Protein AF-A0A850BDA2-F1 (afdb_monomer_lite)

Structure (mmCIF, N/CA/C/O backbone):
data_AF-A0A850BDA2-F1
#
_entry.id   AF-A0A850BDA2-F1
#
loop_
_atom_site.group_PDB
_atom_site.id
_atom_site.type_symbol
_atom_site.label_atom_id
_atom_site.label_alt_id
_atom_site.label_comp_id
_atom_site.label_asym_id
_atom_site.label_entity_id
_atom_site.label_seq_id
_atom_site.pdbx_PDB_ins_code
_atom_site.Cartn_x
_atom_site.Cartn_y
_atom_site.Cartn_z
_atom_site.occupancy
_atom_site.B_iso_or_equiv
_atom_site.auth_seq_id
_atom_site.auth_comp_id
_atom_site.auth_asym_id
_atom_site.auth_atom_id
_atom_site.pdbx_PDB_model_num
ATOM 1 N N . MET A 1 1 ? 54.882 -72.067 -29.956 1.00 42.38 1 MET A N 1
ATOM 2 C CA . MET A 1 1 ? 54.837 -70.697 -30.522 1.00 42.38 1 MET A CA 1
ATOM 3 C C . MET A 1 1 ? 53.638 -69.993 -29.879 1.00 42.38 1 MET A C 1
ATOM 5 O O . MET A 1 1 ? 52.520 -70.318 -30.227 1.00 42.38 1 MET A O 1
ATOM 9 N N . ARG A 1 2 ? 53.763 -69.395 -28.685 1.00 49.03 2 ARG A N 1
ATOM 10 C CA . ARG A 1 2 ? 54.071 -67.970 -28.405 1.00 49.03 2 ARG A CA 1
ATOM 11 C C . ARG A 1 2 ? 53.274 -66.964 -29.251 1.00 49.03 2 ARG A C 1
ATOM 13 O O . ARG A 1 2 ? 53.703 -66.685 -30.362 1.00 49.03 2 ARG A O 1
ATOM 20 N N . ARG A 1 3 ? 52.236 -66.364 -28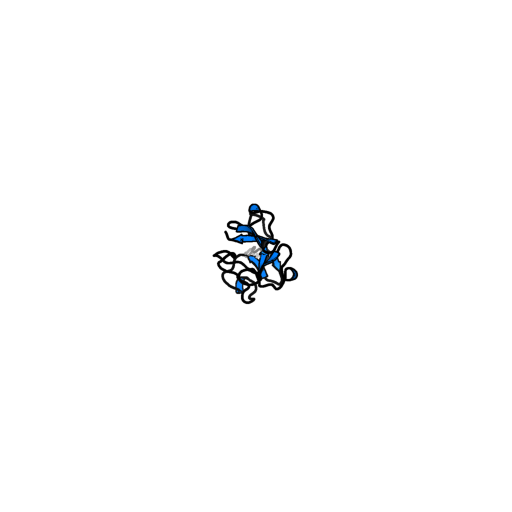.651 1.00 51.69 3 ARG A N 1
ATOM 21 C CA . ARG A 1 3 ? 51.932 -64.911 -28.609 1.00 51.69 3 ARG A CA 1
ATOM 22 C C . ARG A 1 3 ? 51.181 -64.675 -27.278 1.00 51.69 3 ARG A C 1
ATOM 24 O O . ARG A 1 3 ? 50.123 -65.257 -27.100 1.00 51.69 3 ARG A O 1
ATOM 31 N N . ALA A 1 4 ? 51.809 -64.193 -26.197 1.00 45.91 4 ALA A N 1
ATOM 32 C CA . ALA A 1 4 ? 52.211 -62.800 -25.917 1.00 45.91 4 ALA A CA 1
ATOM 33 C C . ALA A 1 4 ? 50.996 -61.855 -26.045 1.00 45.91 4 ALA A C 1
ATOM 35 O O . ALA A 1 4 ? 50.486 -61.696 -27.144 1.00 45.91 4 ALA A O 1
ATOM 36 N N . MET A 1 5 ? 50.355 -61.459 -24.940 1.00 47.41 5 MET A N 1
ATOM 37 C CA . MET A 1 5 ? 50.717 -60.390 -23.980 1.00 47.41 5 MET A CA 1
ATOM 38 C C . MET A 1 5 ? 49.951 -59.086 -24.263 1.00 47.41 5 MET A C 1
ATOM 40 O O . MET A 1 5 ? 50.094 -58.506 -25.330 1.00 47.41 5 MET A O 1
ATOM 44 N N . LEU A 1 6 ? 49.165 -58.686 -23.254 1.00 49.78 6 LEU A N 1
ATOM 45 C CA . LEU A 1 6 ? 48.938 -57.336 -22.711 1.00 49.78 6 LEU A CA 1
ATOM 46 C C . LEU A 1 6 ? 49.036 -56.125 -23.657 1.00 49.78 6 LEU A C 1
ATOM 48 O O . LEU A 1 6 ? 50.121 -55.799 -24.122 1.00 49.78 6 LEU A O 1
ATOM 52 N N . SER A 1 7 ? 47.956 -55.341 -23.730 1.00 45.25 7 SER A N 1
ATOM 53 C CA . SER A 1 7 ? 47.968 -53.886 -23.466 1.00 45.25 7 SER A CA 1
ATOM 54 C C . SER A 1 7 ? 46.518 -53.373 -23.534 1.00 45.25 7 SER A C 1
ATOM 56 O O . SER A 1 7 ? 45.857 -53.617 -24.534 1.00 45.25 7 SER A O 1
ATOM 58 N N . TRP A 1 8 ? 45.893 -52.927 -22.441 1.00 44.81 8 TRP A N 1
ATOM 59 C CA . TRP A 1 8 ? 45.962 -51.575 -21.852 1.00 44.81 8 TRP A CA 1
ATOM 60 C C . TRP A 1 8 ? 44.923 -50.625 -22.480 1.00 44.81 8 TRP A C 1
ATOM 62 O O . TRP A 1 8 ? 44.654 -50.719 -23.670 1.00 44.81 8 TRP A O 1
ATOM 72 N N . PHE A 1 9 ? 44.370 -49.723 -21.657 1.00 46.94 9 PHE A N 1
ATOM 73 C CA . PHE A 1 9 ? 43.285 -48.754 -21.924 1.00 46.94 9 PHE A CA 1
ATOM 74 C C . PHE A 1 9 ? 41.861 -49.353 -21.944 1.00 46.94 9 PHE A C 1
ATOM 76 O O . PHE A 1 9 ? 41.573 -50.264 -22.698 1.00 46.94 9 PHE A O 1
ATOM 83 N N . ALA A 1 10 ? 40.876 -48.906 -21.170 1.00 48.03 10 ALA A N 1
ATOM 84 C CA . ALA A 1 10 ? 40.809 -47.841 -20.186 1.00 48.03 10 ALA A CA 1
ATOM 85 C C . ALA A 1 10 ? 39.613 -48.138 -19.262 1.00 48.03 10 ALA A C 1
ATOM 87 O O . ALA A 1 10 ? 38.475 -48.254 -19.708 1.00 48.03 10 ALA A O 1
ATOM 88 N N . VAL A 1 11 ? 39.887 -48.277 -17.965 1.00 57.03 11 VAL A N 1
ATOM 89 C CA . VAL A 1 11 ? 38.888 -48.140 -16.903 1.00 57.03 11 VAL A CA 1
ATOM 90 C C . VAL A 1 11 ? 38.822 -46.656 -16.577 1.00 57.03 11 VAL A C 1
ATOM 92 O O . VAL A 1 11 ? 39.757 -46.136 -15.979 1.00 57.03 11 VAL A O 1
ATOM 95 N N . THR A 1 12 ? 37.783 -45.968 -17.040 1.00 54.09 12 THR A N 1
ATOM 96 C CA . THR A 1 12 ? 37.292 -44.636 -16.617 1.00 54.09 12 THR A CA 1
ATOM 97 C C . THR A 1 12 ? 36.229 -44.271 -17.658 1.00 54.09 12 THR A C 1
ATOM 99 O O . THR A 1 12 ? 36.480 -44.354 -18.847 1.00 54.09 12 THR A O 1
ATOM 102 N N . MET A 1 13 ? 34.986 -43.948 -17.333 1.00 50.75 13 MET A N 1
ATOM 103 C CA . MET A 1 13 ? 34.623 -42.832 -16.484 1.00 50.75 13 MET A CA 1
ATOM 104 C C . MET A 1 13 ? 33.143 -42.989 -16.123 1.00 50.75 13 MET A C 1
ATOM 106 O O . MET A 1 13 ? 32.275 -43.054 -16.992 1.00 50.75 13 MET A O 1
ATOM 110 N N . PHE A 1 14 ? 32.886 -43.075 -14.822 1.00 53.00 14 PHE A N 1
ATOM 111 C CA . PHE A 1 14 ? 31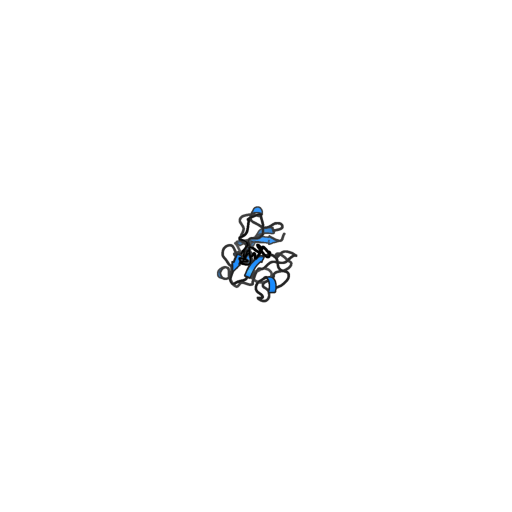.581 -42.901 -14.199 1.00 53.00 14 PHE A CA 1
ATOM 112 C C . PHE A 1 14 ? 30.973 -41.585 -14.715 1.00 53.00 14 PHE A C 1
ATOM 114 O O . PHE A 1 14 ? 31.421 -40.504 -14.337 1.00 53.00 14 PHE A O 1
ATOM 121 N N . THR A 1 15 ? 29.994 -41.649 -15.615 1.00 56.28 15 THR A N 1
ATOM 122 C CA . THR A 1 15 ? 29.219 -40.473 -16.025 1.00 56.28 15 THR A CA 1
ATOM 123 C C . THR A 1 15 ? 28.077 -40.308 -15.033 1.00 56.28 15 THR A C 1
ATOM 125 O O . THR A 1 15 ? 26.975 -40.818 -15.209 1.00 56.28 15 THR A O 1
ATOM 128 N N . MET A 1 16 ? 28.391 -39.613 -13.936 1.00 53.28 16 MET A N 1
ATOM 129 C CA . MET A 1 16 ? 27.408 -38.928 -13.103 1.00 53.28 16 MET A CA 1
ATOM 130 C C . MET A 1 16 ? 26.571 -38.011 -14.001 1.00 53.28 16 MET A C 1
ATOM 132 O O . MET A 1 16 ? 27.025 -36.941 -14.400 1.00 53.28 16 MET A O 1
ATOM 136 N N . PHE A 1 17 ? 25.348 -38.429 -14.317 1.00 53.09 17 PHE A N 1
ATOM 137 C CA . PHE A 1 17 ? 24.306 -37.527 -14.793 1.00 53.09 17 PHE A CA 1
ATOM 138 C C . PHE A 1 17 ? 23.708 -36.849 -13.557 1.00 53.09 17 PHE A C 1
ATOM 140 O O . PHE A 1 17 ? 22.773 -37.348 -12.935 1.00 53.09 17 PHE A O 1
ATOM 147 N N . ALA A 1 18 ? 24.338 -35.751 -13.145 1.00 56.91 18 ALA A N 1
ATOM 148 C CA . ALA A 1 18 ? 23.870 -34.873 -12.086 1.00 56.91 18 ALA A CA 1
ATOM 149 C C . ALA A 1 18 ? 23.566 -33.487 -12.671 1.00 56.91 18 ALA A C 1
ATOM 151 O O . ALA A 1 18 ? 24.380 -32.948 -13.417 1.00 56.91 18 ALA A O 1
ATOM 152 N N . ALA A 1 19 ? 22.428 -32.932 -12.234 1.00 55.06 19 ALA A N 1
ATOM 153 C CA . ALA A 1 19 ? 21.902 -31.581 -12.475 1.00 55.06 19 ALA A CA 1
ATOM 154 C C . ALA A 1 19 ? 21.320 -31.342 -13.892 1.00 55.06 19 ALA A C 1
ATOM 156 O O . ALA A 1 19 ? 21.911 -31.719 -14.891 1.00 55.06 19 ALA A O 1
ATOM 157 N N . CYS A 1 20 ? 20.127 -30.769 -14.076 1.00 49.88 20 CYS A N 1
ATOM 158 C CA . CYS A 1 20 ? 19.468 -29.732 -13.286 1.00 49.88 20 CYS A CA 1
ATOM 159 C C . CYS A 1 20 ? 17.946 -29.960 -13.201 1.00 49.88 20 CYS A C 1
ATOM 161 O O . CYS A 1 20 ? 17.225 -29.690 -14.157 1.00 49.88 20 CYS A O 1
ATOM 163 N N . PHE A 1 21 ? 17.444 -30.353 -12.030 1.00 49.72 21 PHE A N 1
ATOM 164 C CA . PHE A 1 21 ? 16.117 -29.923 -11.588 1.00 49.72 21 PHE A CA 1
ATOM 165 C C . PHE A 1 21 ? 16.347 -28.718 -10.678 1.00 49.72 21 PHE A C 1
ATOM 167 O O . PHE A 1 21 ? 16.479 -28.866 -9.466 1.00 49.72 21 PHE A O 1
ATOM 174 N N . VAL A 1 22 ? 16.484 -27.525 -11.265 1.00 55.44 22 VAL A N 1
ATOM 175 C CA . VAL A 1 22 ? 16.294 -26.297 -10.489 1.00 55.44 22 VAL A CA 1
ATOM 176 C C . VAL A 1 22 ? 14.791 -26.175 -10.304 1.00 55.44 22 VAL A C 1
ATOM 178 O O . VAL A 1 22 ? 14.062 -25.771 -11.205 1.00 55.44 22 VAL A O 1
ATOM 181 N N . ALA A 1 23 ? 14.348 -26.653 -9.147 1.00 43.59 23 ALA A N 1
ATOM 182 C CA . ALA A 1 23 ? 13.052 -26.345 -8.590 1.00 43.59 23 ALA A CA 1
ATOM 183 C C . ALA A 1 23 ? 12.910 -24.819 -8.497 1.00 43.59 23 ALA A C 1
ATOM 185 O O . ALA A 1 23 ? 13.797 -24.142 -7.974 1.00 43.59 23 ALA A O 1
ATOM 186 N N . CYS A 1 24 ? 11.802 -24.285 -9.006 1.00 53.31 24 CYS A N 1
ATOM 187 C CA . CYS A 1 24 ? 11.303 -22.985 -8.588 1.00 53.31 24 CYS A CA 1
ATOM 188 C C . CYS A 1 24 ? 10.943 -23.104 -7.099 1.00 53.31 24 CYS A C 1
ATOM 190 O O . CYS A 1 24 ? 9.935 -23.706 -6.736 1.00 53.31 24 CYS A O 1
ATOM 192 N N . GLY A 1 25 ? 11.842 -22.643 -6.232 1.00 42.31 25 GLY A N 1
ATOM 193 C CA . GLY A 1 25 ? 11.533 -22.423 -4.828 1.00 42.31 25 GLY A CA 1
ATOM 194 C C . GLY A 1 25 ? 10.759 -21.121 -4.726 1.00 42.31 25 GLY A C 1
ATOM 195 O O . GLY A 1 25 ? 11.358 -20.054 -4.779 1.00 42.31 25 GLY A O 1
ATOM 196 N N . ASP A 1 26 ? 9.435 -21.214 -4.648 1.00 50.09 26 ASP A N 1
ATOM 197 C CA . ASP A 1 26 ? 8.606 -20.144 -4.107 1.00 50.09 26 ASP A CA 1
ATOM 198 C C . ASP A 1 26 ? 8.937 -20.036 -2.612 1.00 50.09 26 ASP A C 1
ATOM 200 O O . ASP A 1 26 ? 8.542 -20.887 -1.809 1.00 50.09 26 ASP A O 1
ATOM 204 N N . ASP A 1 27 ? 9.733 -19.033 -2.246 1.00 52.47 27 ASP A N 1
ATOM 205 C CA . ASP A 1 27 ? 10.097 -18.753 -0.860 1.00 52.47 27 ASP A CA 1
ATOM 206 C C . ASP A 1 27 ? 8.845 -18.322 -0.077 1.00 52.47 27 ASP A C 1
ATOM 208 O O . ASP A 1 27 ? 8.386 -17.179 -0.136 1.00 52.47 27 ASP A O 1
ATOM 212 N N . VAL A 1 28 ? 8.263 -19.272 0.653 1.00 53.69 28 VAL A N 1
ATOM 213 C CA . VAL A 1 28 ? 7.143 -19.052 1.573 1.00 53.69 28 VAL A CA 1
ATOM 214 C C . VAL A 1 28 ? 7.672 -18.326 2.814 1.00 53.69 28 VAL A C 1
ATOM 216 O O . VAL A 1 28 ? 8.550 -18.830 3.511 1.00 53.69 28 VAL A O 1
ATOM 219 N N . GLY A 1 29 ? 7.152 -17.121 3.056 1.00 44.22 29 GLY A N 1
ATOM 220 C CA . GLY A 1 29 ? 7.676 -16.148 4.014 1.00 44.22 29 GLY A CA 1
ATOM 221 C C . GLY A 1 29 ? 7.825 -16.639 5.459 1.00 44.22 29 GLY A C 1
ATOM 222 O O . GLY A 1 29 ? 6.859 -17.033 6.113 1.00 44.22 29 GLY A O 1
ATOM 223 N N . THR A 1 30 ? 9.048 -16.503 5.974 1.00 42.38 30 THR A N 1
ATOM 224 C CA . THR A 1 30 ? 9.386 -16.515 7.402 1.00 42.38 30 THR A CA 1
ATOM 225 C C . THR A 1 30 ? 8.943 -15.189 8.032 1.00 42.38 30 THR A C 1
ATOM 227 O O . THR A 1 30 ? 9.305 -14.107 7.568 1.00 42.38 30 THR A O 1
ATOM 230 N N . GLY A 1 31 ? 8.113 -15.250 9.075 1.00 47.91 31 GLY A N 1
ATOM 231 C CA . GLY A 1 31 ? 7.615 -14.073 9.790 1.00 47.91 31 GLY A CA 1
ATOM 232 C C . GLY A 1 31 ? 8.667 -13.444 10.709 1.00 47.91 31 GLY A C 1
ATOM 233 O O . GLY A 1 31 ? 8.641 -13.684 11.909 1.00 47.91 31 GLY A O 1
ATOM 234 N N . ASP A 1 32 ? 9.544 -12.605 10.150 1.00 52.41 32 ASP A N 1
ATOM 235 C CA . ASP A 1 32 ? 10.589 -11.832 10.857 1.00 52.41 32 ASP A CA 1
ATOM 236 C C . ASP A 1 32 ? 10.176 -10.371 11.181 1.00 52.41 32 ASP A C 1
ATOM 238 O O . ASP A 1 32 ? 11.017 -9.490 11.338 1.00 52.41 32 ASP A O 1
ATOM 242 N N . GLY A 1 33 ? 8.875 -10.049 11.207 1.00 49.81 33 GLY A N 1
ATOM 243 C CA . GLY A 1 33 ? 8.407 -8.644 11.205 1.00 49.81 33 GLY A CA 1
ATOM 244 C C . GLY A 1 33 ? 8.519 -7.972 9.827 1.00 49.81 33 GLY A C 1
ATOM 245 O O . GLY A 1 33 ? 8.407 -6.753 9.685 1.00 49.81 33 GLY A O 1
ATOM 246 N N . SER A 1 34 ? 8.731 -8.789 8.798 1.00 57.19 34 SER A N 1
ATOM 247 C CA . SER A 1 34 ? 8.673 -8.388 7.398 1.00 57.19 34 SER A CA 1
ATOM 248 C C . SER A 1 34 ? 7.234 -8.066 6.988 1.00 57.19 34 SER A C 1
ATOM 250 O O . SER A 1 34 ? 6.280 -8.642 7.514 1.00 57.19 34 SER A O 1
ATOM 252 N N . ARG A 1 35 ? 7.076 -7.118 6.055 1.00 57.88 35 ARG A N 1
ATOM 253 C CA . ARG A 1 35 ? 5.770 -6.684 5.530 1.00 57.88 35 ARG A CA 1
ATOM 254 C C . ARG A 1 35 ? 4.979 -7.915 5.064 1.00 57.88 35 ARG A C 1
ATOM 256 O O . ARG A 1 35 ? 5.571 -8.736 4.365 1.00 57.88 35 ARG A O 1
ATOM 263 N N . PRO A 1 36 ? 3.689 -8.076 5.424 1.00 57.69 36 PRO A N 1
ATOM 264 C CA . PRO A 1 36 ? 2.905 -9.191 4.913 1.00 57.69 36 PRO A CA 1
ATOM 265 C C . PRO A 1 36 ? 2.800 -9.039 3.396 1.00 57.69 36 PRO A C 1
ATOM 267 O O . PRO A 1 36 ? 2.164 -8.102 2.914 1.00 57.69 36 PRO A O 1
ATOM 270 N N . VAL A 1 37 ? 3.471 -9.930 2.662 1.00 59.41 37 VAL A N 1
ATOM 271 C CA . VAL A 1 37 ? 3.380 -9.973 1.205 1.00 59.41 37 VAL A CA 1
ATOM 272 C C . VAL A 1 37 ? 2.328 -10.996 0.822 1.00 59.41 37 VAL A C 1
ATOM 274 O O . VAL A 1 37 ? 2.527 -12.195 1.014 1.00 59.41 37 VAL A O 1
ATOM 277 N N . THR A 1 38 ? 1.199 -10.532 0.295 1.00 70.94 38 THR A N 1
ATOM 278 C CA . THR A 1 38 ? 0.169 -11.413 -0.264 1.00 70.94 38 THR A CA 1
ATOM 279 C C . THR A 1 38 ? 0.149 -11.265 -1.775 1.00 70.94 38 THR A C 1
ATOM 281 O O . THR A 1 38 ? 0.081 -10.161 -2.313 1.00 70.94 38 THR A O 1
ATOM 284 N N . THR A 1 39 ? 0.220 -12.389 -2.486 1.00 75.44 39 THR A N 1
ATOM 285 C CA . THR A 1 39 ? 0.056 -12.369 -3.940 1.00 75.44 39 THR A CA 1
ATOM 286 C C . THR A 1 39 ? -1.430 -12.435 -4.259 1.00 75.44 39 THR A C 1
ATOM 288 O O . THR A 1 39 ? -2.068 -13.458 -4.023 1.00 75.44 39 THR A O 1
ATOM 291 N N . PHE A 1 40 ? -1.987 -11.355 -4.803 1.00 66.38 40 PHE A N 1
ATOM 292 C CA . PHE A 1 40 ? -3.383 -11.298 -5.234 1.00 66.38 40 PHE A CA 1
ATOM 293 C C . PHE A 1 40 ? -3.445 -10.833 -6.688 1.00 66.38 40 PHE A C 1
ATOM 295 O O . PHE A 1 40 ? -2.913 -9.781 -7.034 1.00 66.38 40 PHE A O 1
ATOM 302 N N . ASN A 1 41 ? -4.034 -11.657 -7.561 1.00 66.44 41 ASN A N 1
ATOM 303 C CA . ASN A 1 41 ? -4.049 -11.451 -9.016 1.00 66.44 41 ASN A CA 1
ATOM 304 C C . ASN A 1 41 ? -2.653 -11.198 -9.630 1.00 66.44 41 ASN A C 1
ATOM 306 O O . ASN A 1 41 ? -2.510 -10.403 -10.553 1.00 66.44 41 ASN A O 1
ATOM 310 N N . GLY A 1 42 ? -1.613 -11.862 -9.107 1.00 64.94 42 GLY A N 1
ATOM 311 C CA . GLY A 1 42 ? -0.230 -11.704 -9.581 1.00 64.94 42 GLY A CA 1
ATOM 312 C C . GLY A 1 42 ? 0.475 -10.429 -9.101 1.00 64.94 42 GLY A C 1
ATOM 313 O O . GLY A 1 42 ? 1.589 -10.154 -9.537 1.00 64.94 42 GLY A O 1
ATOM 314 N N . VAL A 1 43 ? -0.145 -9.662 -8.199 1.00 65.44 43 VAL A N 1
ATOM 315 C CA . VAL A 1 43 ? 0.456 -8.485 -7.561 1.00 65.44 43 VAL A CA 1
ATOM 316 C C . VAL A 1 43 ? 0.954 -8.872 -6.165 1.00 65.44 43 VAL A C 1
ATOM 318 O O . VAL A 1 43 ? 0.154 -9.391 -5.386 1.00 65.44 43 VAL A O 1
ATOM 321 N N . PRO A 1 44 ? 2.226 -8.617 -5.812 1.00 78.19 44 PRO A N 1
ATOM 322 C CA . PRO A 1 44 ? 2.750 -8.854 -4.467 1.00 78.19 44 PRO A CA 1
ATOM 323 C C . PRO A 1 44 ? 2.393 -7.685 -3.529 1.00 78.19 44 PRO A C 1
ATOM 325 O O . PRO A 1 44 ? 3.201 -6.789 -3.299 1.00 78.19 44 PRO A O 1
ATOM 328 N N . PHE A 1 45 ? 1.168 -7.654 -2.998 1.00 77.62 45 PHE A N 1
ATOM 329 C CA . PHE A 1 45 ? 0.692 -6.593 -2.098 1.00 77.62 45 PHE A CA 1
ATOM 330 C C . PHE A 1 45 ? 1.597 -6.471 -0.876 1.00 77.62 45 PHE A C 1
ATOM 332 O O . PHE A 1 45 ? 1.965 -7.475 -0.287 1.00 77.62 45 PHE A O 1
ATOM 339 N N . GLY A 1 46 ? 1.947 -5.249 -0.478 1.00 78.06 46 GLY 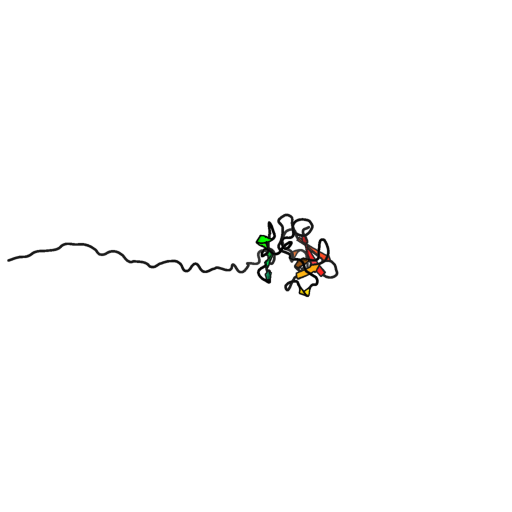A N 1
ATOM 340 C CA . GLY A 1 46 ? 2.812 -4.994 0.675 1.00 78.06 46 GLY A CA 1
ATOM 341 C C . GLY A 1 46 ? 4.316 -5.124 0.404 1.00 78.06 46 GLY A C 1
ATOM 342 O O . GLY A 1 46 ? 5.103 -4.686 1.247 1.00 78.06 46 GLY A O 1
ATOM 343 N N . ALA A 1 47 ? 4.732 -5.642 -0.758 1.00 83.38 47 ALA A N 1
ATOM 344 C CA . ALA A 1 47 ? 6.139 -5.689 -1.159 1.00 83.38 47 ALA A CA 1
ATOM 345 C C . ALA A 1 47 ? 6.681 -4.297 -1.514 1.00 83.38 47 ALA A C 1
ATOM 347 O O . ALA A 1 47 ? 5.934 -3.437 -1.979 1.00 83.38 47 ALA A O 1
ATOM 348 N N . THR A 1 48 ? 7.981 -4.074 -1.317 1.00 88.00 48 THR A N 1
ATOM 349 C CA . THR A 1 48 ? 8.669 -2.838 -1.728 1.00 88.00 48 THR A CA 1
ATOM 350 C C . THR A 1 48 ? 8.696 -2.713 -3.254 1.00 88.00 48 THR A C 1
ATOM 352 O O . THR A 1 48 ? 8.887 -3.711 -3.946 1.00 88.00 48 THR A O 1
ATOM 355 N N . CYS A 1 49 ? 8.538 -1.499 -3.788 1.00 90.25 49 CYS A N 1
ATOM 356 C CA . CYS A 1 49 ? 8.510 -1.258 -5.233 1.00 90.25 49 CYS A CA 1
ATOM 357 C C . CYS A 1 49 ? 9.236 0.032 -5.619 1.00 90.25 49 CYS A C 1
ATOM 359 O O . CYS A 1 49 ? 9.136 1.048 -4.940 1.00 90.25 49 CYS A O 1
ATOM 361 N N . LYS A 1 50 ? 9.924 0.014 -6.761 1.00 90.69 50 LYS A N 1
ATOM 362 C CA . LYS A 1 50 ? 10.491 1.202 -7.416 1.00 90.69 50 LYS A CA 1
ATOM 363 C C . LYS A 1 50 ? 9.569 1.745 -8.506 1.00 90.69 50 LYS A C 1
ATOM 365 O O . LYS A 1 50 ? 9.686 2.910 -8.878 1.00 90.69 50 LYS A O 1
ATOM 370 N N . GLY A 1 51 ? 8.664 0.915 -9.020 1.00 89.75 51 GLY A N 1
ATOM 371 C CA . GLY A 1 51 ? 7.639 1.313 -9.977 1.00 89.75 51 GLY A CA 1
ATOM 372 C C . GLY A 1 51 ? 6.574 0.239 -10.171 1.00 89.75 51 GLY A C 1
ATOM 373 O O . GLY A 1 51 ? 6.630 -0.838 -9.585 1.00 89.75 51 GLY A O 1
ATOM 374 N N . ASP A 1 52 ? 5.587 0.530 -11.019 1.00 88.94 52 ASP A N 1
ATOM 375 C CA . ASP A 1 52 ? 4.422 -0.343 -11.224 1.00 88.94 52 ASP A CA 1
ATOM 376 C C . ASP A 1 52 ? 4.777 -1.747 -11.732 1.00 88.94 52 ASP A C 1
ATOM 378 O O . ASP A 1 52 ? 4.052 -2.698 -11.452 1.00 88.94 52 ASP A O 1
ATOM 382 N N . ALA A 1 53 ? 5.903 -1.895 -12.438 1.00 88.94 53 ALA A N 1
ATOM 383 C CA . ALA A 1 53 ? 6.400 -3.184 -12.919 1.00 88.94 53 ALA A CA 1
ATOM 384 C C . ALA A 1 53 ? 6.674 -4.181 -11.779 1.00 88.94 53 ALA A C 1
ATOM 386 O O . ALA A 1 53 ? 6.435 -5.373 -11.955 1.00 88.94 53 ALA A O 1
ATOM 387 N N . ASP A 1 54 ? 7.084 -3.695 -10.604 1.00 89.06 54 ASP A N 1
ATOM 388 C CA . ASP A 1 54 ? 7.322 -4.535 -9.423 1.00 89.06 54 ASP A CA 1
ATOM 389 C C . ASP A 1 54 ? 6.003 -5.027 -8.795 1.00 89.06 54 ASP A C 1
ATOM 391 O O . ASP A 1 54 ? 5.977 -5.990 -8.035 1.00 89.06 54 ASP A O 1
ATOM 395 N N . CYS A 1 55 ? 4.888 -4.379 -9.147 1.00 88.00 55 CYS A N 1
ATOM 396 C CA . CYS A 1 55 ? 3.550 -4.635 -8.627 1.00 88.00 55 CYS A CA 1
ATOM 397 C C . CYS A 1 55 ? 2.626 -5.252 -9.688 1.00 88.00 55 CYS A C 1
ATOM 399 O O . CYS A 1 55 ? 1.446 -4.914 -9.757 1.00 88.00 55 CYS A O 1
ATOM 401 N N . GLY A 1 56 ? 3.164 -6.106 -10.562 1.00 83.44 56 GLY A N 1
ATOM 402 C CA . GLY A 1 56 ? 2.396 -6.766 -11.626 1.00 83.44 56 GLY A CA 1
ATOM 403 C C . GLY A 1 56 ? 2.127 -5.894 -12.860 1.00 83.44 56 GLY A C 1
ATOM 404 O O . GLY A 1 56 ? 1.345 -6.276 -13.726 1.00 83.44 56 GLY A O 1
ATOM 405 N N . GLY A 1 57 ? 2.758 -4.720 -12.967 1.00 80.81 57 GLY A N 1
ATOM 406 C CA . GLY A 1 57 ? 2.708 -3.856 -14.153 1.00 80.81 57 GLY A CA 1
ATOM 407 C C . GLY A 1 57 ? 1.445 -3.005 -14.295 1.00 80.81 57 GLY A C 1
ATOM 408 O O . GLY A 1 57 ? 1.339 -2.227 -15.244 1.00 80.81 57 GLY A O 1
ATOM 409 N N . GLN A 1 58 ? 0.491 -3.106 -13.368 1.00 81.88 58 GLN A N 1
ATOM 410 C CA . GLN A 1 58 ? -0.716 -2.285 -13.401 1.00 81.88 58 GLN A CA 1
ATOM 411 C C . GLN A 1 58 ? -0.399 -0.840 -12.994 1.00 81.88 58 GLN A C 1
ATOM 413 O O . GLN A 1 58 ? 0.145 -0.588 -11.918 1.00 81.88 58 GLN A O 1
ATOM 418 N N . ALA A 1 59 ? -0.810 0.115 -13.830 1.00 83.62 59 ALA A N 1
ATOM 419 C CA . ALA A 1 59 ? -0.535 1.534 -13.631 1.00 83.62 59 ALA A CA 1
ATOM 420 C C . ALA A 1 59 ? -1.036 2.058 -12.271 1.00 83.62 59 ALA A C 1
ATOM 422 O O . ALA A 1 59 ? -2.211 1.921 -11.913 1.00 83.62 59 ALA A O 1
ATOM 423 N N . GLY A 1 60 ? -0.145 2.718 -11.536 1.00 82.81 60 GLY A N 1
ATOM 424 C CA . GLY A 1 60 ? -0.386 3.260 -10.207 1.00 82.81 60 GLY A CA 1
ATOM 425 C C . GLY A 1 60 ? -0.481 2.214 -9.098 1.00 82.81 60 GLY A C 1
ATOM 426 O O . GLY A 1 60 ? -1.026 2.542 -8.045 1.00 82.81 60 GLY A O 1
ATOM 427 N N . SER A 1 61 ? 0.009 0.990 -9.292 1.00 87.56 61 SER A N 1
ATOM 428 C CA . SER A 1 61 ? 0.034 -0.047 -8.249 1.00 87.56 61 SER A CA 1
ATOM 429 C C . SER A 1 61 ? 1.200 0.112 -7.283 1.00 87.56 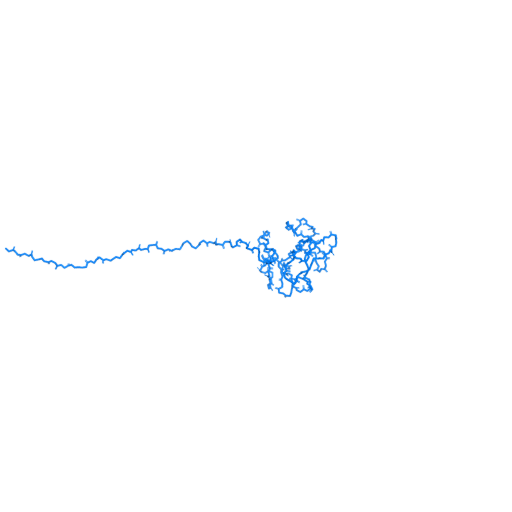61 SER A C 1
ATOM 431 O O . SER A 1 61 ? 1.067 -0.262 -6.118 1.00 87.56 61 SER A O 1
ATOM 433 N N . CYS A 1 62 ? 2.295 0.734 -7.717 1.00 90.94 62 CYS A N 1
ATOM 434 C CA . CYS A 1 62 ? 3.360 1.149 -6.820 1.00 90.94 62 CYS A CA 1
ATOM 435 C C . CYS A 1 62 ? 2.990 2.488 -6.173 1.00 90.94 62 CYS A C 1
ATOM 437 O O . CYS A 1 62 ? 2.853 3.513 -6.844 1.00 90.94 62 CYS A O 1
ATOM 439 N N . CYS A 1 63 ? 2.775 2.478 -4.858 1.00 89.75 63 CYS A N 1
ATOM 440 C CA . CYS A 1 63 ? 2.561 3.697 -4.091 1.00 89.75 63 CYS A CA 1
ATOM 441 C C . CYS A 1 63 ? 3.884 4.134 -3.466 1.00 89.75 63 CYS A C 1
ATOM 443 O O . CYS A 1 63 ? 4.476 3.380 -2.700 1.00 89.75 63 CYS A O 1
ATOM 445 N N . THR A 1 64 ? 4.325 5.354 -3.757 1.00 88.25 64 THR A N 1
ATOM 446 C CA . THR A 1 64 ? 5.570 5.931 -3.232 1.00 88.25 64 THR A CA 1
ATOM 447 C C . THR A 1 64 ? 5.289 7.230 -2.497 1.00 88.25 64 THR A C 1
ATOM 449 O O . THR A 1 64 ? 4.462 8.028 -2.944 1.00 88.25 64 THR A O 1
ATOM 452 N N . GLY A 1 65 ? 6.028 7.488 -1.419 1.00 78.56 65 GLY A N 1
ATOM 453 C CA . GLY A 1 65 ? 5.901 8.731 -0.663 1.00 78.56 65 GLY A CA 1
ATOM 454 C C . GLY A 1 65 ? 4.616 8.812 0.167 1.00 78.56 65 GLY A C 1
ATOM 455 O O . GLY A 1 65 ? 3.794 7.892 0.208 1.00 78.56 65 GLY A O 1
ATOM 456 N N . GLY A 1 66 ? 4.465 9.913 0.906 1.00 79.69 66 GLY A N 1
ATOM 457 C CA . GLY A 1 66 ? 3.358 10.078 1.848 1.00 79.69 66 GLY A CA 1
ATOM 458 C C . GLY A 1 66 ? 3.332 8.961 2.898 1.00 79.69 66 GLY A C 1
ATOM 459 O O . GLY A 1 66 ? 4.324 8.718 3.577 1.00 79.69 66 GLY A O 1
ATOM 460 N N . LYS A 1 67 ? 2.190 8.274 3.025 1.00 78.44 67 LYS A N 1
ATOM 461 C CA . LYS A 1 67 ? 1.979 7.175 3.988 1.00 78.44 67 LYS A CA 1
ATOM 462 C C . LYS A 1 67 ? 2.319 5.776 3.439 1.00 78.44 67 LYS A C 1
ATOM 464 O O . LYS A 1 67 ? 2.100 4.792 4.141 1.00 78.44 67 LYS A O 1
ATOM 469 N N . CYS A 1 68 ? 2.854 5.685 2.217 1.00 82.12 68 CYS A N 1
ATOM 470 C CA . CYS A 1 68 ? 3.156 4.435 1.505 1.00 82.12 68 CYS A CA 1
ATOM 471 C C . CYS A 1 68 ? 4.614 3.941 1.638 1.00 82.12 68 CYS A C 1
ATOM 473 O O . CYS A 1 68 ? 4.985 2.969 0.986 1.00 82.12 68 CYS A O 1
ATOM 475 N N . SER A 1 69 ? 5.413 4.560 2.516 1.00 84.50 69 SER A N 1
ATOM 476 C CA . SER A 1 69 ? 6.878 4.422 2.643 1.00 84.50 69 SER A CA 1
ATOM 477 C C . SER A 1 69 ? 7.693 5.130 1.536 1.00 84.50 69 SER A C 1
ATOM 479 O O . SER A 1 69 ? 7.242 5.241 0.389 1.00 84.50 69 SER A O 1
ATOM 481 N N . PRO A 1 70 ? 8.886 5.672 1.873 1.00 85.19 70 PRO A N 1
ATOM 482 C CA . PRO A 1 70 ? 9.786 6.336 0.926 1.00 85.19 70 PRO A CA 1
ATOM 483 C C . PRO A 1 70 ? 10.344 5.388 -0.135 1.00 85.19 70 PRO A C 1
ATOM 485 O O . PRO A 1 70 ? 10.600 5.806 -1.258 1.00 85.19 70 PRO A O 1
ATOM 488 N N . GLU A 1 71 ? 10.502 4.117 0.209 1.00 85.31 71 GLU A N 1
ATOM 489 C CA . GLU A 1 71 ? 11.011 3.074 -0.683 1.00 85.31 71 GLU A CA 1
ATOM 490 C C .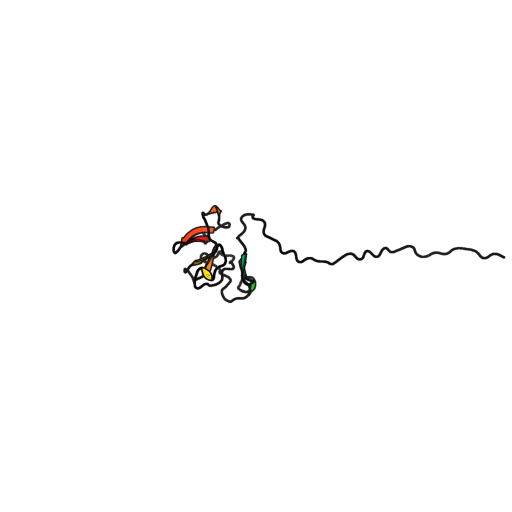 GLU A 1 71 ? 9.907 2.403 -1.505 1.00 85.31 71 GLU A C 1
ATOM 492 O O . GLU A 1 71 ? 10.183 1.514 -2.303 1.00 85.31 71 GLU A O 1
ATOM 497 N N . GLY A 1 72 ? 8.672 2.892 -1.362 1.00 88.62 72 GLY A N 1
ATOM 498 C CA . GLY A 1 72 ? 7.512 2.438 -2.106 1.00 88.62 72 GLY A CA 1
ATOM 499 C C . GLY A 1 72 ? 6.950 1.120 -1.593 1.00 88.62 72 GLY A C 1
ATOM 500 O O . GLY A 1 72 ? 7.620 0.335 -0.917 1.00 88.62 72 GLY A O 1
ATOM 501 N N . TRP A 1 73 ? 5.682 0.875 -1.905 1.00 87.69 73 TRP A N 1
ATOM 502 C CA . TRP A 1 73 ? 5.071 -0.432 -1.710 1.00 87.69 73 TRP A CA 1
ATOM 503 C C . TRP A 1 73 ? 3.939 -0.722 -2.693 1.00 87.69 73 TRP A C 1
ATOM 505 O O . TRP A 1 73 ? 3.234 0.182 -3.157 1.00 87.69 73 TRP A O 1
ATOM 515 N N . CYS A 1 74 ? 3.751 -1.997 -3.002 1.00 88.75 74 CYS A N 1
ATOM 516 C CA . CYS A 1 74 ? 2.673 -2.453 -3.858 1.00 88.75 74 CYS A CA 1
ATOM 517 C C . CYS A 1 74 ? 1.339 -2.379 -3.119 1.00 88.75 74 CYS A C 1
ATOM 519 O O . CYS A 1 74 ? 1.085 -3.107 -2.160 1.00 88.75 74 CYS A O 1
ATOM 521 N N . SER A 1 75 ? 0.486 -1.470 -3.573 1.00 88.88 75 SER A N 1
ATOM 522 C CA . SER A 1 75 ? -0.821 -1.180 -2.992 1.00 88.88 75 SER A CA 1
ATOM 523 C C . SER A 1 75 ? -1.724 -0.655 -4.109 1.00 88.88 75 SER A C 1
ATOM 525 O O . SER A 1 75 ? -1.777 0.554 -4.337 1.00 88.88 75 SER A O 1
ATOM 527 N N . PRO A 1 76 ? -2.383 -1.528 -4.885 1.00 85.50 76 PRO A N 1
ATOM 528 C CA . PRO A 1 76 ? -3.196 -1.108 -6.016 1.00 85.50 76 PRO A CA 1
ATOM 529 C C . PRO A 1 76 ? -4.398 -0.266 -5.590 1.00 85.50 76 PRO A C 1
ATOM 531 O O . PRO A 1 76 ? -4.797 -0.213 -4.422 1.00 85.50 76 PRO A O 1
ATOM 534 N N . LYS A 1 77 ? -4.963 0.424 -6.582 1.00 88.81 77 LYS A N 1
ATOM 535 C CA . LYS A 1 77 ? -6.190 1.195 -6.404 1.00 88.81 77 LYS A CA 1
ATOM 536 C C . LYS A 1 77 ? -7.376 0.265 -6.164 1.00 88.81 77 LYS A C 1
ATOM 538 O O . LYS A 1 77 ? -7.453 -0.803 -6.760 1.00 88.81 77 LYS A O 1
ATOM 543 N N . CYS A 1 78 ? -8.314 0.729 -5.356 1.00 90.31 78 CYS A N 1
ATOM 544 C CA . CYS A 1 78 ? -9.556 0.034 -5.031 1.00 90.31 78 CYS A CA 1
ATOM 545 C C . CYS A 1 78 ? -10.742 0.999 -5.147 1.00 90.31 78 CYS A C 1
ATOM 547 O O . CYS A 1 78 ? -10.565 2.218 -5.128 1.00 90.31 78 CYS A O 1
ATOM 549 N N . ALA A 1 79 ? -11.958 0.479 -5.268 1.00 92.19 79 ALA A N 1
ATOM 550 C CA . ALA A 1 79 ? -13.186 1.262 -5.141 1.00 92.19 79 ALA A CA 1
ATOM 551 C C . ALA A 1 79 ? -13.833 1.066 -3.758 1.00 92.19 79 ALA A C 1
ATOM 553 O O . ALA A 1 79 ? -14.407 2.018 -3.208 1.00 92.19 79 ALA A O 1
ATOM 554 N N . SER A 1 80 ? -13.697 -0.144 -3.208 1.00 92.44 80 SER A N 1
ATOM 555 C CA . SER A 1 80 ? -14.257 -0.639 -1.951 1.00 92.44 80 SER A CA 1
ATOM 556 C C . SER A 1 80 ? -13.358 -1.710 -1.314 1.00 92.44 80 SER A C 1
ATOM 558 O O . SER A 1 80 ? -12.441 -2.218 -1.958 1.00 92.44 80 SER A O 1
ATOM 560 N N . ASP A 1 81 ? -13.634 -2.087 -0.063 1.00 91.81 81 ASP A N 1
ATOM 561 C CA . ASP A 1 81 ? -12.867 -3.120 0.656 1.00 91.81 81 ASP A CA 1
ATOM 562 C C . ASP A 1 81 ? -12.874 -4.482 -0.044 1.00 91.81 81 ASP A C 1
ATOM 564 O O . ASP A 1 81 ? -11.920 -5.240 0.078 1.00 91.81 81 ASP A O 1
ATOM 568 N N . GLN A 1 82 ? -13.921 -4.782 -0.816 1.00 90.69 82 GLN A N 1
ATOM 569 C CA . GLN A 1 82 ? -14.045 -6.042 -1.554 1.00 90.69 82 GLN A CA 1
ATOM 570 C C . GLN A 1 82 ? -13.027 -6.174 -2.694 1.00 90.69 82 GLN A C 1
ATOM 572 O O . GLN A 1 82 ? -12.773 -7.282 -3.158 1.00 90.69 82 GLN A O 1
ATOM 577 N N . ASP A 1 83 ? -12.442 -5.058 -3.137 1.00 88.81 83 ASP A N 1
ATOM 578 C CA . ASP A 1 83 ? -11.375 -5.061 -4.141 1.00 88.81 83 ASP A CA 1
ATOM 579 C C . ASP A 1 83 ? -10.008 -5.398 -3.523 1.00 88.81 83 ASP A C 1
ATOM 581 O O . ASP A 1 83 ? -9.032 -5.614 -4.245 1.00 88.81 83 ASP A O 1
ATOM 585 N N . CYS A 1 84 ? -9.923 -5.406 -2.189 1.00 89.31 84 CYS A N 1
ATOM 586 C CA . CYS A 1 84 ? -8.705 -5.671 -1.450 1.00 89.31 84 CYS A CA 1
ATOM 587 C C . CYS A 1 84 ? -8.640 -7.138 -0.999 1.00 89.31 84 CYS A C 1
ATOM 589 O O . CYS A 1 84 ? -9.663 -7.735 -0.657 1.00 89.31 84 CYS A O 1
ATOM 591 N N . PRO A 1 85 ? -7.437 -7.738 -0.978 1.00 86.69 85 PRO A N 1
ATOM 592 C CA . PRO A 1 85 ? -7.256 -9.074 -0.433 1.00 86.69 85 PRO A CA 1
ATOM 593 C C . PRO A 1 85 ? -7.592 -9.110 1.062 1.00 86.69 85 PRO A C 1
ATOM 595 O O . PRO A 1 85 ? -7.603 -8.085 1.746 1.00 86.69 85 PRO A O 1
ATOM 598 N N . GLU A 1 86 ? -7.827 -10.313 1.583 1.00 85.69 86 GLU A N 1
ATOM 599 C CA . GLU A 1 86 ? -8.069 -10.503 3.012 1.00 85.69 86 GLU A CA 1
ATOM 600 C C . GLU A 1 86 ? -6.934 -9.895 3.851 1.00 85.69 86 GLU A C 1
ATOM 602 O O . GLU A 1 86 ? -5.752 -10.010 3.519 1.00 85.69 86 GLU A O 1
ATOM 607 N N . GLY A 1 87 ? -7.309 -9.214 4.936 1.00 86.69 87 GLY A N 1
ATOM 608 C CA . GLY A 1 87 ? -6.368 -8.474 5.770 1.00 86.69 87 GLY A CA 1
ATOM 609 C C . GLY A 1 87 ? -5.982 -7.103 5.212 1.00 86.69 87 GLY A C 1
ATOM 610 O O . GLY A 1 87 ? -5.048 -6.501 5.734 1.00 86.69 87 GLY A O 1
ATOM 611 N N . PHE A 1 88 ? -6.677 -6.588 4.191 1.00 90.50 88 PHE A N 1
ATOM 612 C CA . PHE A 1 88 ? -6.494 -5.235 3.661 1.00 90.50 88 PHE A CA 1
ATOM 613 C C . PHE A 1 88 ? -7.826 -4.479 3.556 1.00 90.50 88 PHE A C 1
ATOM 615 O O . PHE A 1 88 ? -8.874 -5.076 3.332 1.00 90.50 88 PHE A O 1
ATOM 622 N N . PHE A 1 89 ? -7.770 -3.150 3.677 1.00 92.50 89 PHE A N 1
ATOM 623 C CA . PHE A 1 89 ? -8.929 -2.257 3.563 1.00 92.50 89 PHE A CA 1
ATOM 624 C C . PHE A 1 89 ? -8.698 -1.142 2.548 1.00 92.50 89 PHE A C 1
ATOM 626 O O . PHE A 1 89 ? -7.574 -0.654 2.386 1.00 92.50 89 PHE A O 1
ATOM 633 N N . CYS A 1 90 ? -9.774 -0.720 1.888 1.00 93.44 90 CYS A N 1
ATOM 634 C CA . CYS A 1 90 ? -9.762 0.304 0.861 1.00 93.44 90 CYS A CA 1
ATOM 635 C C . CYS A 1 90 ? -9.941 1.694 1.467 1.00 93.44 90 CYS A C 1
ATOM 637 O O . CYS A 1 90 ? -11.048 2.120 1.794 1.00 93.44 90 CYS A O 1
ATOM 639 N N . ILE A 1 91 ? -8.846 2.444 1.571 1.00 91.88 91 ILE A N 1
ATOM 640 C CA . ILE A 1 91 ? -8.844 3.736 2.260 1.00 91.88 91 ILE A CA 1
ATOM 641 C C . ILE A 1 91 ? -8.590 4.874 1.279 1.00 91.88 91 ILE A C 1
ATOM 643 O O . ILE A 1 91 ? -7.638 4.834 0.497 1.00 91.88 91 ILE A O 1
ATOM 647 N N . ASP A 1 92 ? -9.432 5.906 1.350 1.00 86.62 92 ASP A N 1
ATOM 648 C CA . ASP A 1 92 ? -9.304 7.130 0.561 1.00 86.62 92 ASP A CA 1
ATOM 649 C C . ASP A 1 92 ? -8.437 8.163 1.291 1.00 86.62 92 ASP A C 1
ATOM 651 O O . ASP A 1 92 ? -8.770 8.605 2.393 1.00 86.62 92 ASP A O 1
ATOM 655 N N . ARG A 1 93 ? -7.290 8.517 0.705 1.00 68.38 93 ARG A N 1
ATOM 656 C CA . ARG A 1 93 ? -6.362 9.491 1.305 1.00 68.38 93 ARG A CA 1
ATOM 657 C C . ARG A 1 93 ? -5.489 10.197 0.273 1.00 68.38 93 ARG A C 1
ATOM 659 O O . ARG A 1 93 ? -5.311 11.399 0.380 1.00 68.38 93 ARG A O 1
ATOM 666 N N . ASP A 1 94 ? -4.997 9.465 -0.724 1.00 67.88 94 ASP A N 1
ATOM 667 C CA . ASP A 1 94 ? -4.245 9.980 -1.885 1.00 67.88 94 ASP A CA 1
ATOM 668 C C . ASP A 1 94 ? -4.612 9.149 -3.130 1.00 67.88 94 ASP A C 1
ATOM 670 O O . ASP A 1 94 ? -3.772 8.637 -3.877 1.00 67.88 94 ASP A O 1
ATOM 674 N N . GLY A 1 95 ? -5.919 8.934 -3.283 1.00 79.31 95 GLY A N 1
ATOM 675 C CA . GLY A 1 95 ? -6.489 7.870 -4.095 1.00 79.31 95 GLY A CA 1
ATOM 676 C C . GLY A 1 95 ? -6.794 6.639 -3.245 1.00 79.31 95 GLY A C 1
ATOM 677 O O . GLY A 1 95 ? -5.987 6.220 -2.413 1.00 79.31 95 GLY A O 1
ATOM 678 N N . LYS A 1 96 ? -7.980 6.072 -3.465 1.00 89.62 96 LYS A N 1
ATOM 679 C CA . LYS A 1 96 ? -8.440 4.843 -2.820 1.00 89.62 96 LYS A CA 1
ATOM 680 C C . LYS A 1 96 ? -7.474 3.694 -3.098 1.00 89.62 96 LYS A C 1
ATOM 682 O O . LYS A 1 96 ? -7.283 3.329 -4.260 1.00 89.62 96 LYS A O 1
ATOM 687 N N . ARG A 1 97 ? -6.861 3.146 -2.047 1.00 90.31 97 ARG A N 1
ATOM 688 C CA . ARG A 1 97 ? -5.873 2.057 -2.127 1.00 90.31 97 ARG A CA 1
ATOM 689 C C . ARG A 1 97 ? -6.028 1.058 -0.984 1.00 90.31 97 ARG A C 1
ATOM 691 O O . ARG A 1 97 ? -6.544 1.412 0.076 1.00 90.31 97 ARG A O 1
ATOM 698 N N . CYS A 1 98 ? -5.532 -0.157 -1.199 1.00 89.88 98 CYS A N 1
ATOM 699 C CA . CYS A 1 98 ? -5.545 -1.227 -0.205 1.00 89.88 98 CYS A CA 1
ATOM 700 C C . CYS A 1 98 ? -4.385 -1.092 0.794 1.00 89.88 98 CYS A C 1
ATOM 702 O O . CYS A 1 98 ? -3.218 -1.171 0.405 1.00 89.88 98 CYS A O 1
ATOM 704 N N . PHE A 1 99 ? -4.694 -0.927 2.080 1.00 89.50 99 PHE A N 1
ATOM 705 C CA . PHE A 1 99 ? -3.717 -0.887 3.179 1.00 89.50 99 PHE A CA 1
ATOM 706 C C . PHE A 1 99 ? -3.902 -2.092 4.094 1.00 89.50 99 PHE A C 1
ATOM 708 O O . PHE A 1 99 ? -5.042 -2.485 4.331 1.00 89.50 99 PHE A O 1
ATOM 715 N N . ASN A 1 100 ? -2.814 -2.668 4.615 1.00 88.62 100 ASN A N 1
ATOM 716 C CA . ASN A 1 100 ? -2.934 -3.823 5.501 1.00 88.62 100 ASN A CA 1
ATOM 717 C C . ASN A 1 100 ? -3.615 -3.418 6.812 1.00 88.62 100 ASN A C 1
ATOM 719 O O . ASN A 1 100 ? -3.365 -2.343 7.365 1.00 88.62 100 ASN A O 1
ATOM 723 N N . ALA A 1 101 ? -4.466 -4.302 7.303 1.00 91.50 101 ALA A N 1
ATOM 724 C CA . ALA A 1 101 ? -5.097 -4.190 8.596 1.00 91.50 101 ALA A CA 1
ATOM 725 C C . ALA A 1 101 ? -4.066 -4.361 9.720 1.00 91.50 101 ALA A C 1
ATOM 727 O O . ALA A 1 101 ? -3.030 -5.011 9.554 1.00 91.50 101 ALA A O 1
ATOM 728 N N . CYS A 1 102 ? -4.377 -3.798 10.881 1.00 92.69 102 CYS A N 1
ATOM 729 C CA . CYS A 1 102 ? -3.586 -3.954 12.094 1.00 92.69 102 CYS A CA 1
ATOM 730 C C . CYS A 1 102 ? -4.473 -3.971 13.334 1.00 92.69 102 CYS A C 1
ATOM 732 O O . CYS A 1 102 ? -5.620 -3.531 13.303 1.00 92.69 102 CYS A O 1
ATOM 734 N N . THR A 1 103 ? -3.929 -4.483 14.436 1.00 93.88 103 THR A N 1
ATOM 735 C CA . THR A 1 103 ? -4.562 -4.389 15.759 1.00 93.88 103 THR A CA 1
ATOM 736 C C . THR A 1 103 ? -3.877 -3.334 16.621 1.00 93.88 103 THR A C 1
ATOM 738 O O . THR A 1 103 ? -4.547 -2.584 17.323 1.00 93.88 103 THR A O 1
ATOM 741 N N . ASP A 1 104 ? -2.548 -3.252 16.541 1.00 93.38 104 ASP A N 1
ATOM 742 C CA . ASP A 1 104 ? -1.726 -2.220 17.171 1.00 93.38 104 ASP A CA 1
ATOM 743 C C . ASP A 1 104 ? -0.409 -2.028 16.397 1.00 93.38 104 ASP A C 1
ATOM 745 O O . ASP A 1 104 ? -0.134 -2.763 15.445 1.00 93.38 104 ASP A O 1
ATOM 749 N N . ASP A 1 105 ? 0.407 -1.051 16.801 1.00 92.00 105 ASP A N 1
ATOM 750 C CA . ASP A 1 105 ? 1.667 -0.686 16.132 1.00 92.00 105 ASP A CA 1
ATOM 751 C C . ASP A 1 105 ? 2.630 -1.865 15.940 1.00 92.00 105 ASP A C 1
ATOM 753 O O . ASP A 1 105 ? 3.383 -1.899 14.973 1.00 92.00 105 ASP A O 1
ATOM 757 N N . ARG A 1 106 ? 2.599 -2.874 16.817 1.00 90.44 106 ARG A N 1
ATOM 758 C CA . ARG A 1 106 ? 3.491 -4.044 16.735 1.00 90.44 106 ARG A CA 1
ATOM 759 C C . ARG A 1 106 ? 3.053 -5.036 15.664 1.00 90.44 106 ARG A C 1
ATOM 761 O O . ARG A 1 106 ? 3.831 -5.901 15.279 1.00 90.44 106 ARG A O 1
ATOM 768 N N . SER A 1 107 ? 1.803 -4.933 15.213 1.00 87.94 107 SER A N 1
ATOM 769 C CA . SER A 1 107 ? 1.280 -5.704 14.079 1.00 87.94 107 SER A CA 1
ATOM 770 C C . SER A 1 107 ? 1.771 -5.143 12.744 1.00 87.94 107 SER A C 1
ATOM 772 O O . SER A 1 107 ? 1.587 -5.768 11.700 1.00 87.94 107 SER A O 1
ATOM 774 N N . CYS A 1 108 ? 2.342 -3.939 12.771 1.00 88.19 108 CYS A N 1
ATOM 775 C CA . CYS A 1 108 ? 2.790 -3.239 11.593 1.00 88.19 108 CYS A CA 1
ATOM 776 C C . CYS A 1 108 ? 4.266 -3.506 11.296 1.00 88.19 108 CYS A C 1
ATOM 778 O O . CYS A 1 108 ? 5.050 -3.776 12.207 1.00 88.19 108 CYS A O 1
ATOM 780 N N . PRO A 1 109 ? 4.664 -3.419 10.016 1.00 84.38 109 PRO A N 1
ATOM 781 C CA . PRO A 1 109 ? 6.069 -3.505 9.651 1.00 84.38 109 PRO A CA 1
ATOM 782 C C . PRO A 1 109 ? 6.888 -2.391 10.305 1.00 84.38 109 PRO A C 1
ATOM 784 O O . PRO A 1 109 ? 6.349 -1.352 10.690 1.00 84.38 109 PRO A O 1
ATOM 787 N N . THR A 1 110 ? 8.207 -2.568 10.355 1.00 83.19 110 THR A N 1
ATOM 788 C CA . THR A 1 110 ? 9.123 -1.521 10.822 1.00 83.19 110 THR A CA 1
ATOM 789 C C . THR A 1 110 ? 8.835 -0.191 10.125 1.00 83.19 110 THR A C 1
ATOM 791 O O . THR A 1 110 ? 8.660 -0.144 8.910 1.00 83.19 110 THR A O 1
ATOM 794 N N . ASP A 1 111 ? 8.780 0.881 10.917 1.00 86.62 111 ASP A N 1
ATOM 795 C CA . ASP A 1 111 ? 8.452 2.251 10.497 1.00 86.62 111 ASP A CA 1
ATOM 796 C C . ASP A 1 111 ? 6.985 2.511 10.127 1.00 86.62 111 ASP A C 1
ATOM 798 O O . ASP A 1 111 ? 6.650 3.599 9.650 1.00 86.62 111 ASP A O 1
ATOM 802 N N . PHE A 1 112 ? 6.093 1.568 10.427 1.00 89.25 112 PHE A N 1
ATOM 803 C CA . PHE A 1 112 ? 4.653 1.755 10.327 1.00 89.25 112 PHE A CA 1
ATOM 804 C C . PHE A 1 112 ? 3.989 1.781 11.708 1.00 89.25 112 PHE A C 1
ATOM 806 O O . PHE A 1 112 ? 4.411 1.094 12.632 1.00 89.25 112 PHE A O 1
ATOM 813 N N . ILE A 1 113 ? 2.926 2.573 11.825 1.00 92.56 113 ILE A N 1
ATOM 814 C CA . ILE A 1 113 ? 2.059 2.685 13.002 1.00 92.56 113 ILE A CA 1
ATOM 815 C C . ILE A 1 113 ? 0.626 2.308 12.632 1.00 92.56 113 ILE A C 1
ATOM 817 O O . ILE A 1 113 ? 0.212 2.469 11.481 1.00 92.56 113 ILE A O 1
ATOM 821 N N . CYS A 1 114 ? -0.126 1.792 13.594 1.00 93.69 114 CYS A N 1
ATOM 822 C CA . CYS A 1 114 ? -1.507 1.387 13.414 1.00 93.69 114 CYS A CA 1
ATOM 823 C C . CYS A 1 114 ? -2.436 2.579 13.663 1.00 93.69 114 CYS A C 1
ATOM 825 O O . CYS A 1 114 ? -2.571 3.056 14.788 1.00 93.69 114 CYS A O 1
ATOM 827 N N . GLU A 1 115 ? -3.087 3.070 12.608 1.00 92.94 115 GLU A N 1
ATOM 828 C CA . GLU A 1 115 ? -3.977 4.232 12.687 1.00 92.94 115 GLU A CA 1
ATOM 829 C C . GLU A 1 115 ? -5.394 3.878 12.229 1.00 92.94 115 GLU A C 1
ATOM 831 O O . GLU A 1 115 ? -5.579 3.178 11.228 1.00 92.94 115 GLU A O 1
ATOM 836 N N . ASP A 1 116 ? -6.397 4.435 12.917 1.00 93.19 116 ASP A N 1
ATOM 837 C CA . ASP A 1 116 ? -7.777 4.418 12.431 1.00 93.19 116 ASP A CA 1
ATOM 838 C C . ASP A 1 116 ? -7.949 5.417 11.283 1.00 93.19 116 ASP A C 1
ATOM 840 O O . ASP A 1 116 ? -7.667 6.620 11.406 1.00 93.19 116 ASP A O 1
ATOM 844 N N . LYS A 1 117 ? -8.437 4.908 10.152 1.00 87.62 117 LYS A N 1
ATOM 845 C CA . LYS A 1 117 ? -8.912 5.717 9.036 1.00 87.62 117 LYS A CA 1
ATOM 846 C C . LYS A 1 117 ? -10.201 5.145 8.484 1.00 87.62 117 LYS A C 1
ATOM 848 O O . LYS A 1 117 ? -10.241 4.009 8.031 1.00 87.62 117 LYS A O 1
ATOM 853 N N . GLY A 1 118 ? -11.243 5.974 8.481 1.00 83.38 118 GLY A N 1
ATOM 854 C CA . GLY A 1 118 ? -12.544 5.586 7.941 1.00 83.38 118 GLY A CA 1
ATOM 855 C C . GLY A 1 118 ? -13.187 4.420 8.695 1.00 83.38 118 GLY A C 1
ATOM 856 O O . GLY A 1 118 ? -13.967 3.700 8.088 1.00 83.38 11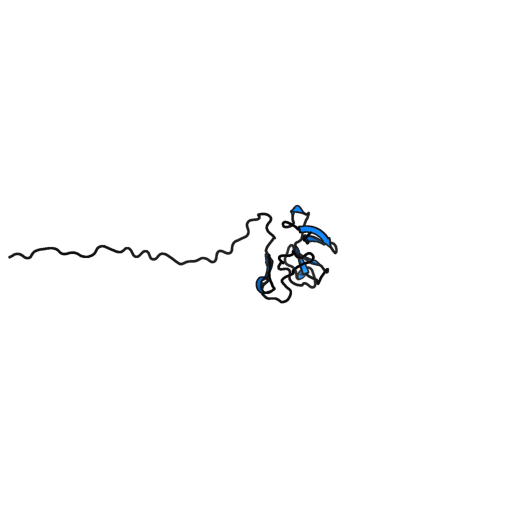8 GLY A O 1
ATOM 857 N N . GLY A 1 119 ? -12.852 4.222 9.978 1.00 89.19 119 GLY A N 1
ATOM 858 C CA . GLY A 1 119 ? -13.338 3.095 10.782 1.00 89.19 119 GLY A CA 1
ATOM 859 C C . GLY A 1 119 ? -12.532 1.802 10.628 1.00 89.19 119 GLY A C 1
ATOM 860 O O . GLY A 1 119 ? -12.961 0.764 11.129 1.00 89.19 119 GLY A O 1
ATOM 861 N N . HIS A 1 120 ? -11.383 1.849 9.947 1.00 92.62 120 HIS A N 1
ATOM 862 C CA . HIS A 1 120 ? -10.473 0.717 9.795 1.00 92.62 120 HIS A CA 1
ATOM 863 C C . HIS A 1 120 ? -9.107 1.026 10.403 1.00 92.62 120 HIS A C 1
ATOM 865 O O . HIS A 1 120 ? -8.474 2.030 10.066 1.00 92.62 120 HIS A O 1
ATOM 871 N N . LEU A 1 121 ? -8.610 0.109 11.232 1.00 94.19 121 LEU A N 1
ATOM 872 C CA . LEU A 1 121 ? -7.231 0.117 11.712 1.00 94.19 121 LEU A CA 1
ATOM 873 C C . LEU A 1 121 ? -6.309 -0.421 10.617 1.00 94.19 121 LEU A C 1
ATOM 875 O O . LEU A 1 121 ? -6.419 -1.582 10.218 1.00 94.19 121 LEU A O 1
ATOM 879 N N . THR A 1 122 ? -5.410 0.427 10.118 1.00 92.06 122 THR A N 1
ATOM 880 C CA . THR A 1 122 ? -4.475 0.074 9.037 1.00 92.06 122 THR A CA 1
ATOM 881 C C . THR A 1 122 ? -3.059 0.550 9.330 1.00 92.06 122 THR A C 1
ATOM 883 O O . THR A 1 122 ? -2.887 1.601 9.950 1.00 92.06 122 THR A O 1
ATOM 886 N N . CYS A 1 123 ? -2.036 -0.178 8.868 1.00 90.44 123 CYS A N 1
ATOM 887 C CA . CYS A 1 123 ? -0.664 0.287 9.055 1.00 90.44 123 CYS A CA 1
ATOM 888 C C . CYS A 1 123 ? -0.333 1.441 8.116 1.00 90.44 123 CYS A C 1
ATOM 890 O O . CYS A 1 123 ? -0.599 1.411 6.909 1.00 90.44 123 CYS A O 1
ATOM 892 N N . ARG A 1 124 ? 0.308 2.461 8.680 1.00 88.25 124 ARG A N 1
ATOM 893 C CA . ARG A 1 124 ? 0.679 3.702 8.009 1.00 88.25 124 ARG A CA 1
ATOM 894 C C . ARG A 1 124 ? 2.126 4.020 8.274 1.00 88.25 124 ARG A C 1
ATOM 896 O O . ARG A 1 124 ? 2.561 3.964 9.415 1.00 88.25 124 ARG A O 1
ATOM 903 N N . TYR A 1 125 ? 2.851 4.397 7.227 1.00 88.31 125 TYR A N 1
ATOM 904 C CA . TYR A 1 125 ? 4.219 4.859 7.405 1.00 88.31 125 TYR A CA 1
ATOM 905 C C . TYR A 1 125 ? 4.229 6.082 8.333 1.00 88.31 125 TYR A C 1
ATOM 907 O O . TYR A 1 125 ? 3.387 6.977 8.169 1.00 88.31 125 TYR A O 1
ATOM 915 N N . LYS A 1 126 ? 5.115 6.082 9.330 1.00 85.38 126 LYS A N 1
ATOM 916 C CA . LYS A 1 126 ? 5.189 7.139 10.345 1.00 85.38 126 LYS A CA 1
ATOM 917 C C . LYS A 1 126 ? 5.508 8.499 9.717 1.00 85.38 126 LYS A C 1
ATOM 919 O O . LYS A 1 126 ? 6.504 8.603 8.971 1.00 85.38 126 LYS A O 1
#

Foldseek 3Di:
DDDDDDDDDDPDDDPPPDDDPPDPPPPDDDPPLQFDFDQDPNARFRDFDPACVNGVNPHPQWDDDDFQYPRTGGWDADPFQVREPPQWGFADDPGTTTFGADDFQSRHHPQWTFDDGPNTTGTTRD

pLDDT: mean 75.73, std 17.3, range [42.31, 94.19]

Sequence (126 aa):
MRRAMLSWFAVTMFTMFAACFVACGDDVGTGDGSRPVTTFNGVPFGATCKGDADCGGQAGSCCTGGKCSPEGWCSPKCASDQDCPEGFFCIDRDGKRCFNACTDDRSCPTDFICEDKGGHLTCRYK

Radius of gyration: 27.09 Å; chains: 1; bounding box: 69×81×48 Å

Secondary structure (DSSP, 8-state):
---------------------------PPP-SS----EEETTEEET---SSGGGGTT-TT-EE-STTS-TT-EE--B-SSGGGSPTTEEEE-SSS-EEEEB-SSGGGSPTTEEEEEETTEEEEEE-